Protein AF-A0A941IP83-F1 (afdb_monomer)

pLDDT: mean 78.19, std 18.17, range [41.53, 96.94]

Sequence (102 aa):
MTEEEFHPWLAELGAYVVGALEPDEAQALRRHLGTCPVCQAQYAELSSAAGLLATVPAEAFEAADGRSAAHLAGPDPAMWERLRARAGLADAAQPATRPAPT

Mean predicted aligned error: 12.23 Å

Radius of gyration: 18.72 Å; Cα contacts (8 Å, |Δi|>4): 33; chains: 1; bounding box: 38×48×42 Å

InterPro domains:
  IPR027383 Putative zinc-finger [PF13490] (10-40)
  IPR041916 Anti-sigma factor, zinc-finger domain superfamily [G3DSA:1.10.10.1320] (4-69)

Secondary structure (DSSP, 8-state):
--GGG--THHHHHHHHHTT-S-HHHHHHHHHHHTT-HHHHHHHHHHHHHHHHHTTS-THHHHGGGS--HHHHS-S-HHHHHHHHHHHT---------PPPP-

Nearest PDB structures (foldseek):
  3hug-assembly6_P  TM=8.741E-01  e=9.023E-03  Mycobacterium tuberculosis H37Rv
  3hug-assembly6_J  TM=8.483E-01  e=7.982E-03  Mycobacterium tuberculosis H37Rv
  3hug-assembly3_L  TM=8.619E-01  e=5.674E-02  Mycobacterium tuberculosis H37Rv
  3hug-assembly6_F  TM=7.751E-01  e=4.176E-02  Mycobacterium tuberculosis H37Rv

Foldseek 3Di:
DDPPPCPVLLVCLLCLLLVNDDPVVNVVSVVVCVPDPVSVVSNVVNNVVSVVVVPDDPVVVVVPVDDDVVVVPPDDVVVVVVVCVVVVPPDPDDDDPDDDDD

Structure (mmCIF, N/CA/C/O backbone):
data_AF-A0A941IP83-F1
#
_entry.id   AF-A0A941IP83-F1
#
loop_
_atom_site.group_PDB
_atom_site.id
_atom_site.type_symbol
_atom_site.label_atom_id
_atom_site.label_alt_id
_atom_site.label_comp_id
_atom_site.label_asym_id
_atom_site.label_entity_id
_atom_site.label_seq_id
_atom_site.pdbx_PDB_ins_code
_atom_site.Cartn_x
_atom_site.Cartn_y
_atom_site.Cartn_z
_atom_site.occupancy
_atom_site.B_iso_or_equiv
_atom_site.auth_seq_id
_atom_site.auth_comp_id
_atom_site.auth_asym_id
_atom_site.auth_atom_id
_atom_site.pdbx_PDB_model_num
ATOM 1 N N . MET A 1 1 ? -8.579 25.008 9.776 1.00 41.75 1 MET A N 1
ATOM 2 C CA . MET A 1 1 ? -7.382 24.160 9.617 1.00 41.75 1 MET A CA 1
ATOM 3 C C . MET A 1 1 ? -7.157 23.475 10.949 1.00 41.75 1 MET A C 1
ATOM 5 O O . MET A 1 1 ? -6.328 23.923 11.726 1.00 41.75 1 MET A O 1
ATOM 9 N N . THR A 1 2 ? -8.001 22.504 11.278 1.00 41.53 2 THR A N 1
ATOM 10 C CA . THR A 1 2 ? -7.834 21.691 12.482 1.00 41.53 2 THR A CA 1
ATOM 11 C C . THR A 1 2 ? -7.022 20.463 12.100 1.00 41.53 2 THR A C 1
ATOM 13 O O . THR A 1 2 ? -7.095 19.994 10.967 1.00 41.53 2 THR A O 1
ATOM 16 N N . GLU A 1 3 ? -6.231 19.951 13.031 1.00 42.59 3 GLU A N 1
ATOM 17 C CA . GLU A 1 3 ? -5.452 18.709 12.937 1.00 42.59 3 GLU A CA 1
ATOM 18 C C . GLU A 1 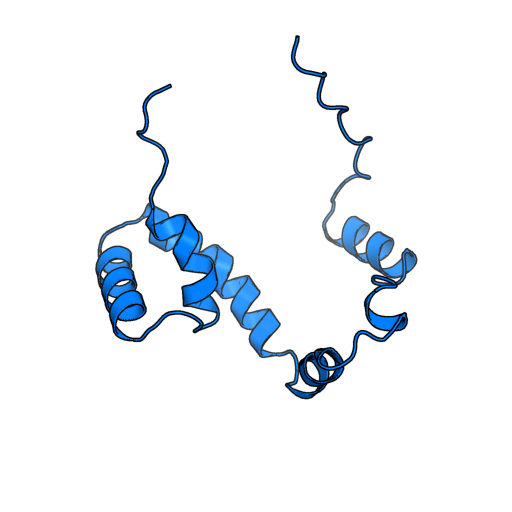3 ? -6.327 17.436 12.741 1.00 42.59 3 GLU A C 1
ATOM 20 O O . GLU A 1 3 ? -5.893 16.327 13.035 1.00 42.59 3 GLU A O 1
ATOM 25 N N . GLU A 1 4 ? -7.562 17.575 12.239 1.00 47.91 4 GLU A N 1
ATOM 26 C CA . GLU A 1 4 ? -8.637 16.570 12.202 1.00 47.91 4 GLU A CA 1
ATOM 27 C C . GLU A 1 4 ? -8.675 15.689 10.934 1.00 47.91 4 GLU A C 1
ATOM 29 O O . GLU A 1 4 ? -9.511 14.796 10.854 1.00 47.91 4 GLU A O 1
ATOM 34 N N . GLU A 1 5 ? -7.766 15.850 9.966 1.00 56.22 5 GLU A N 1
ATOM 35 C CA . GLU A 1 5 ? -7.747 15.035 8.727 1.00 56.22 5 GLU A CA 1
ATOM 36 C C . GLU A 1 5 ? -6.443 14.243 8.509 1.00 56.22 5 GLU A C 1
ATOM 38 O O . GLU A 1 5 ? -6.095 13.892 7.384 1.00 56.22 5 GLU A O 1
ATOM 43 N N . PHE A 1 6 ? -5.701 13.919 9.572 1.00 56.06 6 PHE A N 1
ATOM 44 C CA . PHE A 1 6 ? -4.565 12.994 9.479 1.00 56.06 6 PHE A CA 1
ATOM 45 C C . PHE A 1 6 ? -4.881 11.704 10.236 1.00 56.06 6 PHE A C 1
ATOM 47 O O . PHE A 1 6 ? -4.636 11.598 11.433 1.00 56.06 6 PHE A O 1
ATOM 54 N N . HIS A 1 7 ? -5.447 10.711 9.545 1.00 69.19 7 HIS A N 1
ATOM 55 C CA . HIS A 1 7 ? -5.559 9.354 10.083 1.00 69.19 7 HIS A CA 1
ATOM 56 C C . HIS A 1 7 ? -4.160 8.711 10.063 1.00 69.19 7 HIS A C 1
ATOM 58 O O . HIS A 1 7 ? -3.703 8.351 8.977 1.00 69.19 7 HIS A O 1
ATOM 64 N N . PRO A 1 8 ? -3.468 8.526 11.209 1.00 73.94 8 PRO A N 1
ATOM 65 C CA . PRO A 1 8 ? -2.057 8.106 11.228 1.00 73.94 8 PRO A CA 1
ATOM 66 C C . PRO A 1 8 ? -1.825 6.764 10.517 1.00 73.94 8 PRO A C 1
ATOM 68 O O . PRO A 1 8 ? -0.831 6.572 9.825 1.00 73.94 8 PRO A O 1
ATOM 71 N N . TRP A 1 9 ? -2.825 5.884 10.592 1.00 82.69 9 TRP A N 1
ATOM 72 C CA . TRP A 1 9 ? -2.875 4.576 9.939 1.00 82.69 9 TRP A CA 1
ATOM 73 C C . TRP A 1 9 ? -2.830 4.624 8.403 1.00 82.69 9 TRP A C 1
ATOM 75 O O . TRP A 1 9 ? -2.465 3.633 7.773 1.00 82.69 9 TRP A O 1
ATOM 85 N N . LE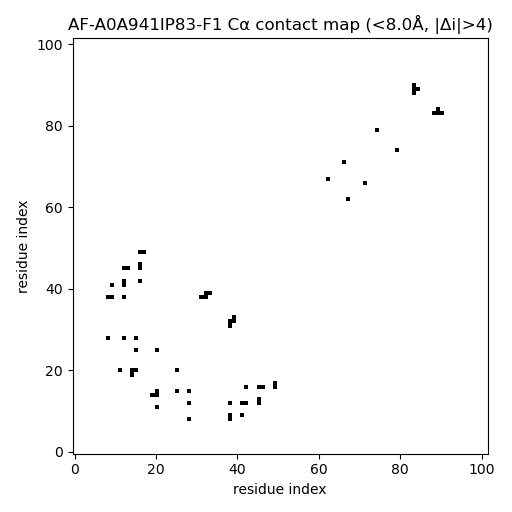U A 1 10 ? -3.175 5.757 7.776 1.00 83.25 10 LEU A N 1
ATOM 86 C CA . LEU A 1 10 ? -3.093 5.912 6.319 1.00 83.25 10 LEU A CA 1
ATOM 87 C C . LEU A 1 10 ? -1.652 5.842 5.814 1.00 83.25 10 LEU A C 1
ATOM 89 O O . LEU A 1 10 ? -1.415 5.301 4.736 1.00 83.25 10 LEU A O 1
ATOM 93 N N . ALA A 1 11 ? -0.697 6.350 6.595 1.00 83.75 11 ALA A N 1
ATOM 94 C CA . ALA A 1 11 ? 0.715 6.299 6.237 1.00 83.75 11 ALA A CA 1
ATOM 95 C C . ALA A 1 11 ? 1.257 4.856 6.255 1.00 83.75 11 ALA A C 1
ATOM 97 O O . ALA A 1 11 ? 2.072 4.488 5.411 1.00 83.75 11 ALA A O 1
ATOM 98 N N . GLU A 1 12 ? 0.765 4.023 7.174 1.00 91.75 12 GLU A N 1
ATOM 99 C CA . GLU A 1 12 ? 1.218 2.638 7.373 1.00 91.75 12 GLU A CA 1
ATOM 100 C C . GLU A 1 12 ? 0.540 1.634 6.427 1.00 91.75 12 GLU A C 1
ATOM 102 O O . GLU A 1 12 ? 1.072 0.551 6.175 1.00 91.75 12 GLU A O 1
ATOM 107 N N . LEU A 1 13 ? -0.617 1.984 5.854 1.00 94.25 13 LEU A N 1
ATOM 108 C CA . LEU A 1 13 ? -1.390 1.094 4.983 1.00 94.25 13 LEU A CA 1
ATOM 109 C C . LEU A 1 13 ? -0.615 0.610 3.752 1.00 94.25 13 LEU A C 1
ATOM 111 O O . LEU A 1 13 ? -0.771 -0.543 3.352 1.00 94.25 13 LEU A O 1
ATOM 115 N N . GLY A 1 14 ? 0.236 1.462 3.175 1.00 93.19 14 GLY A N 1
ATOM 116 C CA . GLY A 1 14 ? 1.101 1.086 2.057 1.00 93.19 14 GLY A CA 1
ATOM 117 C C . GLY A 1 14 ? 2.090 -0.019 2.437 1.00 93.19 14 GLY A C 1
ATOM 118 O O . GLY A 1 14 ? 2.204 -1.014 1.726 1.00 93.19 14 GLY A O 1
ATOM 119 N N . ALA A 1 15 ? 2.751 0.118 3.589 1.00 94.38 15 ALA A N 1
ATOM 120 C CA . ALA A 1 15 ? 3.660 -0.899 4.116 1.00 94.38 15 ALA A CA 1
ATOM 121 C C . ALA A 1 15 ? 2.910 -2.190 4.478 1.00 94.38 15 ALA A C 1
ATOM 123 O O . ALA A 1 15 ? 3.392 -3.292 4.223 1.00 94.38 15 ALA A O 1
ATOM 124 N N . TYR A 1 16 ? 1.694 -2.066 5.007 1.00 96.00 16 TYR A N 1
ATOM 125 C CA . TYR A 1 16 ? 0.859 -3.206 5.360 1.00 96.00 16 TYR A CA 1
ATOM 126 C C . TYR A 1 16 ? 0.466 -4.067 4.156 1.00 96.00 16 TYR A C 1
ATOM 128 O O . TYR A 1 16 ? 0.596 -5.289 4.224 1.00 96.00 16 TYR 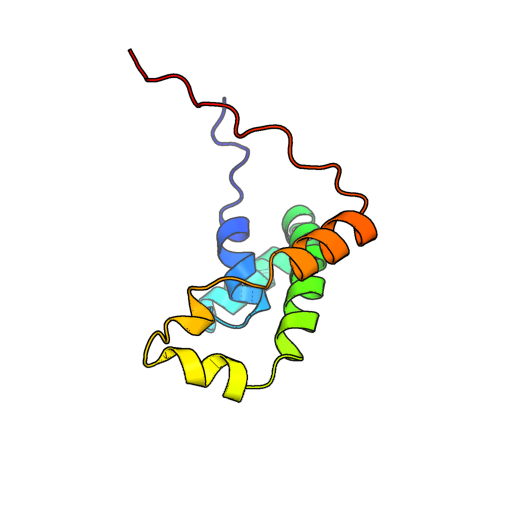A O 1
ATOM 136 N N . VAL A 1 17 ? 0.019 -3.463 3.044 1.00 96.12 17 VAL A N 1
ATOM 137 C CA . VAL A 1 17 ? -0.422 -4.232 1.861 1.00 96.12 17 VAL A CA 1
ATOM 138 C C . VAL A 1 17 ? 0.716 -4.979 1.165 1.00 96.12 17 VAL A C 1
ATOM 140 O O . VAL A 1 17 ? 0.457 -5.986 0.512 1.00 96.12 17 VAL A O 1
ATOM 143 N N . VAL A 1 18 ? 1.962 -4.523 1.321 1.00 93.44 18 VAL A N 1
ATOM 144 C CA . VAL A 1 18 ? 3.157 -5.206 0.793 1.00 93.44 18 VAL A CA 1
ATOM 145 C C . VAL A 1 18 ? 3.844 -6.107 1.827 1.00 93.44 18 VAL A C 1
ATOM 147 O O . VAL A 1 18 ? 4.861 -6.718 1.518 1.00 93.44 18 VAL A O 1
ATOM 150 N N . GLY A 1 19 ? 3.305 -6.206 3.048 1.00 94.00 19 GLY A N 1
ATOM 151 C CA . GLY A 1 19 ? 3.853 -7.060 4.106 1.00 94.00 19 GLY A CA 1
ATOM 152 C C . GLY A 1 19 ? 5.154 -6.551 4.738 1.00 94.00 19 GLY A C 1
ATOM 153 O O . GLY A 1 19 ? 5.932 -7.359 5.232 1.00 94.00 19 GLY A O 1
ATOM 154 N N . ALA A 1 20 ? 5.396 -5.238 4.721 1.00 94.56 20 ALA A N 1
ATOM 155 C CA . ALA A 1 20 ? 6.622 -4.613 5.226 1.00 94.56 20 ALA A CA 1
ATOM 156 C C . ALA A 1 20 ? 6.550 -4.137 6.692 1.00 94.56 20 ALA A C 1
ATOM 158 O O . ALA A 1 20 ? 7.534 -3.603 7.193 1.00 94.56 20 ALA A O 1
ATOM 159 N N . LEU A 1 21 ? 5.406 -4.296 7.366 1.00 96.06 21 LEU A N 1
ATOM 160 C CA . LEU A 1 21 ? 5.261 -3.961 8.789 1.00 96.06 21 LEU A CA 1
ATOM 161 C C . LEU A 1 21 ? 5.764 -5.083 9.697 1.00 96.06 21 LEU A C 1
ATOM 163 O O . LEU A 1 21 ? 5.660 -6.266 9.349 1.00 96.06 21 LEU A O 1
ATOM 167 N N . GLU A 1 22 ? 6.209 -4.720 10.900 1.00 96.56 22 GLU A N 1
ATOM 168 C CA . GLU A 1 22 ? 6.485 -5.705 11.942 1.00 96.56 22 GLU A CA 1
ATOM 169 C C . GLU A 1 22 ? 5.192 -6.442 12.366 1.00 96.56 22 GLU A C 1
ATOM 171 O O . GLU A 1 22 ? 4.071 -5.948 12.170 1.00 96.56 22 GLU A O 1
ATOM 176 N N . PRO A 1 23 ? 5.281 -7.673 12.912 1.00 96.94 23 PRO A N 1
ATOM 177 C CA . PRO A 1 23 ? 4.097 -8.490 13.193 1.00 96.94 23 PRO A CA 1
ATOM 178 C C . PRO A 1 23 ? 3.076 -7.846 14.144 1.00 96.94 23 PRO A C 1
ATOM 180 O O . PRO A 1 23 ? 1.864 -8.058 13.992 1.00 96.94 23 PRO A O 1
ATOM 183 N N . ASP A 1 24 ? 3.553 -7.093 15.131 1.00 96.88 24 ASP A N 1
ATOM 184 C CA . ASP A 1 24 ? 2.766 -6.370 16.126 1.00 96.88 24 ASP A CA 1
ATOM 185 C C . ASP A 1 24 ? 2.119 -5.107 15.542 1.00 96.88 24 ASP A C 1
ATOM 187 O O . ASP A 1 24 ? 0.914 -4.911 15.738 1.00 96.88 24 ASP A O 1
ATOM 191 N N . GLU A 1 25 ? 2.853 -4.332 14.740 1.00 94.81 25 GLU A N 1
ATOM 192 C CA . GLU A 1 25 ? 2.324 -3.203 13.958 1.00 94.81 25 GLU A CA 1
ATOM 193 C C . GLU A 1 25 ? 1.210 -3.669 13.012 1.00 94.81 25 GLU A C 1
ATOM 195 O O . GLU A 1 25 ? 0.085 -3.159 13.031 1.00 94.81 25 GLU A O 1
ATOM 200 N N . ALA A 1 26 ? 1.466 -4.741 12.256 1.00 96.06 26 ALA A N 1
AT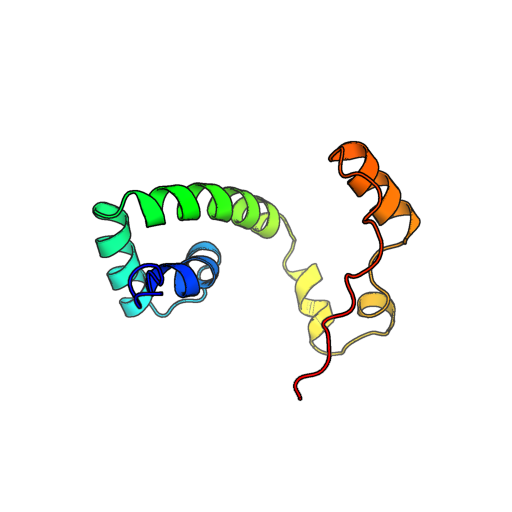OM 201 C CA . ALA A 1 26 ? 0.487 -5.337 11.358 1.00 96.06 26 ALA A CA 1
ATOM 202 C C . ALA A 1 26 ? -0.760 -5.823 12.116 1.00 96.06 26 ALA A C 1
ATOM 204 O O . ALA A 1 26 ? -1.879 -5.742 11.605 1.00 96.06 26 ALA A O 1
ATOM 205 N N . GLN A 1 27 ? -0.606 -6.335 13.342 1.00 96.94 27 GLN A N 1
ATOM 206 C CA . GLN A 1 27 ? -1.748 -6.727 14.168 1.00 96.94 27 GLN A CA 1
ATOM 207 C C . GLN A 1 27 ? -2.543 -5.515 14.661 1.00 96.94 27 GLN A C 1
ATOM 209 O O . GLN A 1 27 ? -3.777 -5.566 14.677 1.00 96.94 27 GLN A O 1
ATOM 214 N N . ALA A 1 28 ? -1.865 -4.439 15.056 1.00 94.75 28 ALA A N 1
ATOM 215 C CA . ALA A 1 28 ? -2.508 -3.206 15.484 1.00 94.75 28 ALA A CA 1
ATOM 216 C C . ALA A 1 28 ? -3.332 -2.586 14.347 1.00 94.75 28 ALA A C 1
ATOM 218 O O . ALA A 1 28 ? -4.523 -2.317 14.536 1.00 94.75 28 ALA A O 1
ATOM 219 N N . LEU A 1 29 ? -2.754 -2.500 13.149 1.00 95.31 29 LEU A N 1
ATOM 220 C CA . LEU A 1 29 ? -3.447 -1.994 11.970 1.00 95.31 29 LEU A CA 1
ATOM 221 C C . LEU A 1 29 ? -4.598 -2.915 11.531 1.00 95.31 29 LEU A C 1
ATOM 223 O O . LEU A 1 29 ? -5.676 -2.421 11.208 1.00 95.31 29 LEU A O 1
ATOM 227 N N . ARG A 1 30 ? -4.452 -4.249 11.613 1.00 96.06 30 ARG A N 1
ATOM 228 C CA . ARG A 1 30 ? -5.570 -5.192 11.382 1.00 96.06 30 ARG A CA 1
ATOM 229 C C . ARG A 1 30 ? -6.762 -4.936 12.297 1.00 96.06 30 ARG A C 1
ATOM 231 O O . ARG A 1 30 ? -7.902 -4.969 11.836 1.00 96.06 30 ARG A O 1
ATOM 238 N N . ARG A 1 31 ? -6.520 -4.687 13.589 1.00 96.19 31 ARG A N 1
ATOM 239 C CA . ARG A 1 31 ? -7.596 -4.357 14.539 1.00 96.19 31 ARG A CA 1
ATOM 240 C C . ARG A 1 31 ? -8.297 -3.058 14.149 1.00 96.19 31 ARG A C 1
ATOM 242 O O . ARG A 1 31 ? -9.522 -3.011 14.186 1.00 96.19 31 ARG A O 1
ATOM 249 N N . HIS A 1 32 ? -7.539 -2.039 13.744 1.00 94.62 32 HIS A N 1
ATOM 250 C CA . HIS A 1 32 ? -8.098 -0.766 13.287 1.00 94.62 32 HIS A CA 1
ATOM 251 C C . HIS A 1 32 ? -8.913 -0.914 11.992 1.00 94.62 32 HIS A C 1
ATOM 253 O O . HIS A 1 32 ? -10.028 -0.401 11.893 1.00 94.62 32 HIS A O 1
ATOM 259 N N . LEU A 1 33 ? -8.407 -1.680 11.022 1.00 95.50 33 LEU A N 1
ATOM 260 C CA . LEU A 1 33 ? -9.120 -1.999 9.784 1.00 95.50 33 LEU A CA 1
ATOM 261 C C . LEU A 1 33 ? -10.462 -2.689 10.039 1.00 95.50 33 LEU A C 1
ATOM 263 O O . LEU A 1 33 ? -11.400 -2.489 9.275 1.00 95.50 33 LEU A O 1
ATOM 267 N N . GLY 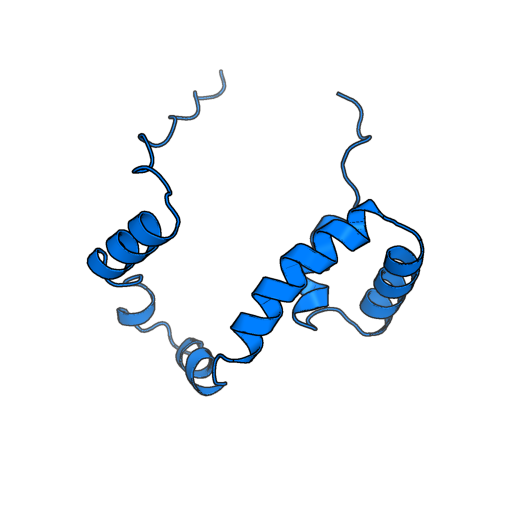A 1 34 ? -10.592 -3.445 11.131 1.00 96.12 34 GLY A N 1
ATOM 268 C CA . GLY A 1 34 ? -11.859 -4.056 11.530 1.00 96.12 34 GLY A CA 1
ATOM 269 C C . GLY A 1 34 ? -12.962 -3.057 11.903 1.00 96.12 34 GLY A C 1
ATOM 270 O O . GLY A 1 34 ? -14.128 -3.442 11.929 1.00 96.12 34 GLY A O 1
ATOM 271 N N . THR A 1 35 ? -12.632 -1.791 12.183 1.00 94.81 35 THR A N 1
ATOM 272 C CA . THR A 1 35 ? -13.590 -0.802 12.711 1.00 94.81 35 THR A CA 1
ATOM 273 C C . THR A 1 35 ? -13.619 0.527 11.955 1.00 94.81 35 THR A C 1
ATOM 275 O O . THR A 1 35 ? -14.568 1.290 12.129 1.00 94.81 35 THR A O 1
ATOM 278 N N . CYS A 1 36 ? -12.624 0.821 11.111 1.00 94.25 36 CYS A N 1
ATOM 279 C CA . CYS A 1 36 ? -12.513 2.104 10.418 1.00 94.25 36 CYS A CA 1
ATOM 280 C C . CYS A 1 36 ? -12.891 2.009 8.925 1.00 94.25 36 CYS A C 1
ATOM 282 O O . CYS A 1 36 ? -12.092 1.500 8.133 1.00 94.25 36 CYS A O 1
ATOM 284 N N . PRO A 1 37 ? -14.045 2.557 8.493 1.00 92.31 37 PRO A N 1
ATOM 285 C CA . PRO A 1 37 ? -14.462 2.509 7.088 1.00 92.31 37 PRO A CA 1
ATOM 286 C C . PRO A 1 37 ? -13.537 3.303 6.148 1.00 92.31 37 PRO A C 1
ATOM 288 O O . PRO A 1 37 ? -13.368 2.918 4.995 1.00 92.31 37 PRO A O 1
ATOM 291 N N . VAL A 1 38 ? -12.888 4.368 6.636 1.00 91.38 38 VAL A N 1
ATOM 292 C CA . VAL A 1 38 ? -11.919 5.158 5.851 1.00 91.38 38 VAL A CA 1
ATOM 293 C C . VAL A 1 38 ? -10.704 4.305 5.484 1.00 91.38 38 VAL A C 1
ATOM 295 O O . VAL A 1 38 ? -10.344 4.197 4.314 1.00 91.38 38 VAL A O 1
ATOM 298 N N . CYS A 1 39 ? -10.104 3.629 6.467 1.00 93.75 39 CYS A N 1
ATOM 299 C CA . CYS A 1 39 ? -8.964 2.750 6.215 1.00 93.75 39 CYS A CA 1
ATOM 300 C C . CYS A 1 39 ? -9.354 1.510 5.396 1.00 93.75 39 CYS A C 1
ATOM 302 O O . CYS A 1 39 ? -8.538 1.034 4.614 1.00 93.75 39 CYS A O 1
ATOM 304 N N . GLN A 1 40 ? -10.587 1.001 5.523 1.00 94.69 40 GLN A N 1
ATOM 305 C CA . GLN A 1 40 ? -11.090 -0.093 4.679 1.00 94.69 40 GLN A CA 1
ATOM 306 C C . GLN A 1 40 ? -11.173 0.309 3.202 1.00 94.69 40 GLN A C 1
ATOM 308 O O . GLN A 1 40 ? -10.744 -0.460 2.342 1.00 94.69 40 GLN A O 1
ATOM 313 N N . ALA A 1 41 ? -11.688 1.508 2.909 1.00 93.75 41 ALA A N 1
ATOM 314 C CA . ALA A 1 41 ? -11.750 2.028 1.545 1.00 93.75 41 ALA A CA 1
ATOM 315 C C . ALA A 1 41 ? -10.342 2.162 0.943 1.00 93.75 41 ALA A C 1
ATOM 317 O O . ALA A 1 41 ? -10.066 1.599 -0.116 1.00 93.75 41 ALA A O 1
ATOM 318 N N . GLN A 1 42 ? -9.415 2.788 1.675 1.00 93.44 42 GLN A N 1
ATOM 319 C CA . GLN A 1 42 ? -8.027 2.928 1.225 1.00 93.44 42 GLN A CA 1
ATOM 320 C C . GLN A 1 42 ? -7.309 1.579 1.078 1.00 93.44 42 GLN A C 1
ATOM 322 O O . GLN A 1 42 ? -6.551 1.377 0.130 1.00 93.44 42 GLN A O 1
ATOM 327 N N . TYR A 1 43 ? -7.561 0.625 1.979 1.00 95.81 43 TYR A N 1
ATOM 328 C CA . TYR A 1 43 ? -7.020 -0.729 1.871 1.00 95.81 43 TYR A CA 1
ATOM 329 C C . TYR A 1 43 ? -7.485 -1.428 0.588 1.00 95.81 43 TYR A C 1
ATOM 331 O O . TYR A 1 43 ? -6.676 -2.094 -0.056 1.00 95.81 43 TYR A O 1
ATOM 339 N N . ALA A 1 44 ? -8.751 -1.272 0.191 1.00 95.25 44 ALA A N 1
ATOM 340 C CA . ALA A 1 44 ? -9.278 -1.871 -1.035 1.00 95.25 44 ALA A CA 1
ATOM 341 C C . ALA A 1 44 ? -8.601 -1.305 -2.298 1.00 95.25 44 ALA A C 1
ATOM 343 O O . ALA A 1 44 ? -8.236 -2.065 -3.202 1.00 95.25 44 ALA A O 1
ATOM 344 N N . GLU A 1 45 ? -8.370 0.011 -2.338 1.00 93.00 45 GLU A N 1
ATOM 345 C CA . GLU A 1 45 ? -7.631 0.662 -3.427 1.00 93.00 45 GLU A CA 1
ATOM 346 C C . GLU A 1 45 ? -6.189 0.145 -3.515 1.00 93.00 45 GLU A C 1
ATOM 348 O O . GLU A 1 45 ? -5.745 -0.328 -4.566 1.00 93.00 45 GLU A O 1
ATOM 353 N N . LEU A 1 46 ? -5.469 0.161 -2.390 1.00 94.81 46 LEU A N 1
ATOM 354 C CA . LEU A 1 46 ? -4.063 -0.242 -2.329 1.00 94.81 46 LEU A CA 1
ATOM 355 C C . LEU A 1 46 ? -3.862 -1.741 -2.579 1.00 94.81 46 LEU A C 1
ATOM 357 O O . LEU A 1 46 ? -2.896 -2.130 -3.235 1.00 94.81 46 LEU A O 1
ATOM 361 N N . SER A 1 47 ? -4.782 -2.589 -2.113 1.00 94.31 47 SER A N 1
ATOM 362 C CA . SER A 1 47 ? -4.705 -4.046 -2.301 1.00 94.31 47 SER A CA 1
ATOM 363 C C . SER A 1 47 ? -4.750 -4.446 -3.774 1.00 94.31 47 SER A C 1
ATOM 365 O O . SER A 1 47 ? -4.105 -5.416 -4.169 1.00 94.31 47 SER A O 1
ATOM 367 N N . SER A 1 48 ? -5.454 -3.675 -4.606 1.00 91.88 48 SER A N 1
ATOM 368 C CA . SER A 1 48 ? -5.487 -3.902 -6.055 1.00 91.88 48 SER A CA 1
ATOM 369 C C . SER A 1 48 ? -4.110 -3.680 -6.690 1.00 91.88 48 SER A C 1
ATOM 371 O O . SER A 1 48 ? -3.650 -4.497 -7.488 1.00 91.88 48 SER A O 1
ATOM 373 N N . ALA A 1 49 ? -3.417 -2.606 -6.298 1.00 91.25 49 ALA A N 1
ATOM 374 C CA . ALA A 1 49 ? -2.056 -2.328 -6.752 1.00 91.25 49 ALA A CA 1
ATOM 375 C C . ALA A 1 49 ? -1.049 -3.354 -6.206 1.00 91.25 49 ALA A C 1
ATOM 377 O O . ALA A 1 49 ? -0.219 -3.862 -6.960 1.00 91.25 49 ALA A O 1
ATOM 378 N N . ALA A 1 50 ? -1.158 -3.715 -4.924 1.00 92.69 50 ALA A N 1
ATOM 379 C CA . ALA A 1 50 ? -0.316 -4.738 -4.307 1.00 92.69 50 ALA A CA 1
ATOM 380 C C . ALA A 1 50 ? -0.465 -6.105 -4.998 1.00 92.69 50 ALA A C 1
ATOM 382 O O . ALA A 1 50 ? 0.530 -6.788 -5.230 1.00 92.69 50 ALA A O 1
ATOM 383 N N . GLY A 1 51 ? -1.683 -6.473 -5.414 1.00 93.06 51 GLY A N 1
ATOM 384 C CA . GLY A 1 51 ? -1.932 -7.692 -6.186 1.00 93.06 51 GLY A CA 1
ATOM 385 C C . GLY A 1 51 ? -1.193 -7.724 -7.527 1.00 93.06 51 GLY A C 1
ATOM 386 O O . GLY A 1 51 ? -0.688 -8.773 -7.916 1.00 93.06 51 GLY A O 1
ATOM 387 N N . LEU A 1 52 ? -1.064 -6.583 -8.212 1.00 91.31 52 LEU A N 1
ATOM 388 C CA . LEU A 1 52 ? -0.257 -6.480 -9.433 1.00 91.31 52 LEU A CA 1
ATOM 389 C C . LEU A 1 52 ? 1.240 -6.601 -9.131 1.00 91.31 52 LEU A C 1
ATOM 391 O O . LEU A 1 52 ? 1.943 -7.322 -9.836 1.00 91.31 52 LEU A O 1
ATOM 395 N N . LEU A 1 53 ? 1.725 -5.944 -8.073 1.00 89.25 53 LEU A N 1
ATOM 396 C CA . LEU A 1 53 ? 3.126 -6.043 -7.648 1.00 89.25 53 LEU A CA 1
ATOM 397 C C . LEU A 1 53 ? 3.515 -7.482 -7.290 1.00 89.25 53 LEU A C 1
ATOM 399 O O . LEU A 1 53 ? 4.609 -7.912 -7.636 1.00 89.25 53 LEU A O 1
ATOM 403 N N . ALA A 1 54 ? 2.603 -8.256 -6.697 1.00 89.62 54 ALA A N 1
ATOM 404 C CA . ALA A 1 54 ? 2.822 -9.668 -6.382 1.00 89.62 54 ALA A CA 1
ATOM 405 C C . ALA A 1 54 ? 3.018 -10.567 -7.622 1.00 89.62 54 ALA A C 1
ATOM 407 O O . ALA A 1 54 ? 3.471 -11.701 -7.487 1.00 89.62 54 ALA A O 1
ATOM 408 N N . THR A 1 55 ? 2.688 -10.085 -8.828 1.00 91.62 55 THR A N 1
ATOM 409 C CA . THR A 1 55 ? 2.956 -10.806 -10.088 1.00 91.62 55 THR A CA 1
ATOM 410 C C . THR A 1 55 ? 4.355 -10.553 -10.643 1.00 91.62 55 THR A C 1
ATOM 412 O O . THR A 1 55 ? 4.785 -11.249 -11.564 1.00 91.62 55 THR A O 1
ATOM 415 N N . VAL A 1 56 ? 5.062 -9.555 -10.108 1.00 88.25 56 VAL A N 1
ATOM 416 C CA . VAL A 1 56 ? 6.418 -9.222 -10.532 1.00 88.25 56 VAL A CA 1
ATOM 417 C C . VAL A 1 56 ? 7.365 -10.281 -9.966 1.00 88.25 56 VAL A C 1
ATOM 419 O O . VAL A 1 56 ? 7.364 -10.514 -8.756 1.00 88.25 56 VAL A O 1
ATOM 422 N N . PRO A 1 57 ? 8.166 -10.945 -10.811 1.00 85.38 57 PRO A N 1
ATOM 423 C CA . PRO A 1 57 ? 9.027 -12.017 -10.348 1.00 85.38 57 PRO A CA 1
ATOM 424 C C . PRO A 1 57 ? 10.216 -11.457 -9.550 1.00 85.38 57 PRO A C 1
ATOM 426 O O . PRO A 1 57 ? 10.662 -10.332 -9.787 1.00 85.38 57 PRO A O 1
ATOM 429 N N . ALA A 1 58 ? 10.726 -12.234 -8.590 1.00 82.50 58 ALA A N 1
ATOM 430 C CA . ALA A 1 58 ? 11.728 -11.777 -7.622 1.00 82.50 58 ALA A CA 1
ATOM 431 C C . ALA A 1 58 ? 13.012 -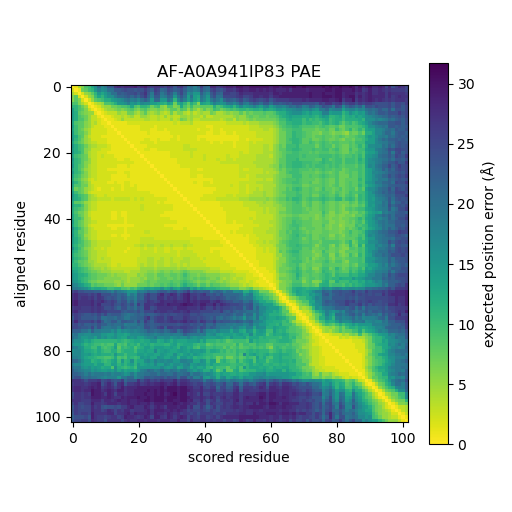11.256 -8.293 1.00 82.50 58 ALA A C 1
ATOM 433 O O . ALA A 1 58 ? 13.557 -10.234 -7.884 1.00 82.50 58 ALA A O 1
ATOM 434 N N . GLU A 1 59 ? 13.444 -11.887 -9.386 1.00 80.00 59 GLU A N 1
ATOM 435 C CA . GLU A 1 59 ? 14.612 -11.484 -10.173 1.00 80.00 59 GLU A CA 1
ATOM 436 C C . GLU A 1 59 ? 14.528 -10.055 -10.736 1.00 80.00 59 GLU A C 1
ATOM 438 O O . GLU A 1 59 ? 15.561 -9.439 -11.002 1.00 80.00 59 GLU A O 1
ATOM 443 N N . ALA A 1 60 ? 13.322 -9.494 -10.888 1.00 77.75 60 ALA A N 1
ATOM 444 C CA . ALA A 1 60 ? 13.149 -8.100 -11.288 1.00 77.75 60 ALA A CA 1
ATOM 445 C C . ALA A 1 60 ? 13.580 -7.115 -10.184 1.00 77.75 60 ALA A C 1
ATOM 447 O O . ALA A 1 60 ? 13.910 -5.969 -10.491 1.00 77.75 60 ALA A O 1
ATOM 448 N N . PHE A 1 61 ? 13.603 -7.560 -8.922 1.00 73.06 61 PHE A N 1
ATOM 449 C CA . PHE A 1 61 ? 14.043 -6.785 -7.759 1.00 73.06 61 PHE A CA 1
ATOM 450 C C . PHE A 1 61 ? 15.530 -7.005 -7.428 1.00 73.06 61 PHE A C 1
ATOM 452 O O . PHE A 1 61 ? 16.185 -6.087 -6.943 1.00 73.06 61 PHE A O 1
ATOM 459 N N . GLU A 1 62 ? 16.098 -8.165 -7.771 1.00 67.19 62 GLU A N 1
ATOM 460 C CA . GLU A 1 62 ? 17.524 -8.496 -7.567 1.00 67.19 62 GLU A CA 1
ATOM 461 C C . GLU A 1 62 ? 18.481 -7.603 -8.385 1.00 67.19 62 GLU A C 1
ATOM 463 O O . GLU A 1 62 ? 19.639 -7.401 -8.023 1.00 67.19 62 GLU A O 1
ATOM 468 N N . ALA A 1 63 ? 18.001 -6.986 -9.471 1.00 57.00 63 ALA A N 1
ATOM 469 C CA . ALA A 1 63 ? 18.780 -6.024 -10.257 1.00 57.00 63 ALA A CA 1
ATOM 470 C C . ALA A 1 63 ? 19.099 -4.710 -9.502 1.00 57.00 63 ALA A C 1
ATOM 472 O O . ALA A 1 63 ? 19.826 -3.859 -10.027 1.00 57.00 63 ALA A O 1
ATOM 473 N N . ALA A 1 64 ? 18.557 -4.517 -8.294 1.00 56.50 64 ALA A N 1
ATOM 474 C CA . ALA A 1 64 ? 18.663 -3.278 -7.530 1.00 56.50 64 ALA A CA 1
ATOM 475 C C . ALA A 1 64 ? 19.872 -3.197 -6.578 1.00 56.50 64 ALA A C 1
ATOM 477 O O . ALA A 1 64 ? 20.129 -2.114 -6.051 1.00 56.50 64 ALA A O 1
ATOM 478 N N . ASP A 1 65 ? 20.663 -4.265 -6.414 1.00 54.12 65 ASP A N 1
ATOM 479 C CA . ASP A 1 65 ? 21.866 -4.242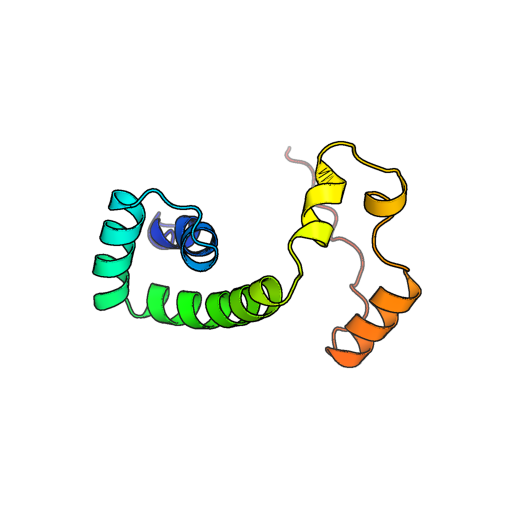 -5.555 1.00 54.12 65 ASP A CA 1
ATOM 480 C C . ASP A 1 65 ? 23.077 -3.539 -6.213 1.00 54.12 65 ASP A C 1
ATOM 482 O O . ASP A 1 65 ? 24.125 -3.312 -5.610 1.00 54.12 65 ASP A O 1
ATOM 486 N N . GLY A 1 66 ? 22.912 -3.095 -7.461 1.00 54.22 66 GLY A N 1
ATOM 487 C CA . GLY A 1 66 ? 23.858 -2.245 -8.170 1.00 54.22 66 GLY A CA 1
ATOM 488 C C . GLY A 1 66 ? 23.140 -1.470 -9.261 1.00 54.22 66 GLY A C 1
ATOM 489 O O . GLY A 1 66 ? 22.985 -1.978 -10.366 1.00 54.22 66 GLY A O 1
ATOM 490 N N . ARG A 1 67 ? 22.694 -0.243 -8.949 1.00 54.50 67 ARG A N 1
ATOM 491 C CA . ARG A 1 67 ? 21.994 0.673 -9.872 1.00 54.50 67 ARG A CA 1
ATOM 492 C C . ARG A 1 67 ? 22.641 0.682 -11.261 1.00 54.50 67 ARG A C 1
ATOM 494 O O . ARG A 1 67 ? 23.595 1.419 -11.507 1.00 54.50 67 ARG A O 1
ATOM 501 N N . SER A 1 68 ? 22.090 -0.100 -12.184 1.00 52.66 68 SER A N 1
ATOM 502 C CA . SER A 1 68 ? 22.451 -0.006 -13.590 1.00 52.66 68 SER A CA 1
ATOM 503 C C . SER A 1 68 ? 21.787 1.237 -14.185 1.00 52.66 68 SER A C 1
ATOM 505 O O . SER A 1 68 ? 20.642 1.570 -13.867 1.00 52.66 68 SER A O 1
ATOM 507 N N . ALA A 1 69 ? 22.500 1.938 -15.068 1.00 52.97 69 ALA A N 1
ATOM 508 C CA . ALA A 1 69 ? 21.985 3.127 -15.751 1.00 52.97 69 ALA A CA 1
ATOM 509 C C . ALA A 1 69 ? 20.674 2.853 -16.515 1.00 52.97 69 ALA A C 1
ATOM 511 O O . ALA A 1 69 ? 19.866 3.759 -16.680 1.00 52.97 69 ALA A O 1
ATOM 512 N N . ALA A 1 70 ? 20.438 1.601 -16.919 1.00 54.25 70 ALA A N 1
ATOM 513 C CA . ALA A 1 70 ? 19.216 1.160 -17.584 1.00 54.25 70 ALA A CA 1
ATOM 514 C C . ALA A 1 70 ? 17.977 1.139 -16.668 1.00 54.25 70 ALA A C 1
ATOM 516 O O . ALA A 1 70 ? 16.872 1.257 -17.175 1.00 54.25 70 ALA A O 1
ATOM 517 N N . HIS A 1 71 ? 18.141 1.011 -15.346 1.00 5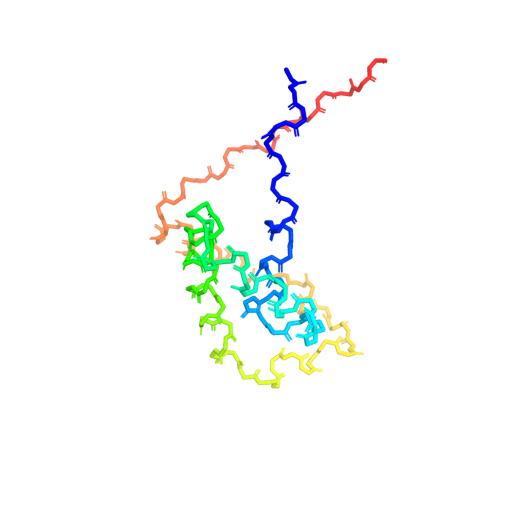7.16 71 HIS A N 1
ATOM 518 C CA . HIS A 1 71 ? 17.028 1.086 -14.389 1.00 57.16 71 HIS A CA 1
ATOM 519 C C . HIS A 1 71 ? 16.733 2.536 -13.953 1.00 57.16 71 HIS A C 1
ATOM 521 O O . HIS A 1 71 ? 15.616 2.859 -13.563 1.00 57.16 71 HIS A O 1
ATOM 527 N N . LEU A 1 72 ? 17.734 3.428 -14.039 1.00 56.16 72 LEU A N 1
ATOM 528 C CA . LEU A 1 72 ? 17.579 4.876 -13.817 1.00 56.16 72 LEU A CA 1
ATOM 529 C C . LEU A 1 72 ? 17.067 5.614 -15.057 1.00 56.16 72 LEU A C 1
ATOM 531 O O . LEU A 1 72 ? 16.385 6.632 -14.934 1.00 56.16 72 LEU A O 1
ATOM 535 N N . ALA A 1 73 ? 17.393 5.111 -16.250 1.00 62.72 73 ALA A N 1
ATOM 536 C CA . ALA A 1 73 ? 16.675 5.446 -17.462 1.00 62.72 73 ALA A CA 1
ATOM 537 C C . ALA A 1 73 ? 15.275 4.866 -17.284 1.00 62.72 73 ALA A C 1
ATOM 539 O O . ALA A 1 73 ? 15.051 3.682 -17.507 1.00 62.72 73 ALA A O 1
ATOM 540 N N . GLY A 1 74 ? 14.364 5.686 -16.763 1.00 60.16 74 GLY A N 1
ATOM 541 C CA . GLY A 1 74 ? 12.980 5.296 -16.566 1.00 60.16 74 GLY A CA 1
ATOM 542 C C . GLY A 1 74 ? 12.367 4.710 -17.843 1.00 60.16 74 GLY A C 1
ATOM 543 O O . GLY A 1 74 ? 12.976 4.703 -18.915 1.00 60.16 74 GLY A O 1
ATOM 544 N N . PRO A 1 75 ? 11.134 4.211 -17.750 1.00 70.25 75 PRO A N 1
ATOM 545 C CA . PRO A 1 75 ? 10.571 3.441 -18.841 1.00 70.25 75 PRO A CA 1
ATOM 546 C C . PRO A 1 75 ? 10.529 4.225 -20.160 1.00 70.25 75 PRO A C 1
ATOM 548 O O . PRO A 1 75 ? 10.393 5.449 -20.133 1.00 70.25 75 PRO A O 1
ATOM 551 N N . ASP A 1 76 ? 10.640 3.519 -21.295 1.00 78.12 76 ASP A N 1
ATOM 552 C CA . ASP A 1 76 ? 10.612 4.114 -22.642 1.00 78.12 76 ASP A CA 1
ATOM 553 C C . ASP A 1 76 ? 9.513 5.196 -22.732 1.00 78.12 76 ASP A C 1
ATOM 555 O O . ASP A 1 76 ? 8.346 4.894 -22.455 1.00 78.12 76 ASP A O 1
ATOM 559 N N . PRO A 1 77 ? 9.835 6.449 -23.107 1.00 82.44 77 PRO A N 1
ATOM 560 C CA . PRO A 1 77 ? 8.851 7.521 -23.237 1.00 82.44 77 PRO A CA 1
ATOM 561 C C . PRO A 1 77 ? 7.634 7.141 -24.089 1.00 82.44 77 PRO A C 1
ATOM 563 O O . PRO A 1 77 ? 6.509 7.531 -23.768 1.00 82.44 77 PRO A O 1
ATOM 566 N N . ALA A 1 78 ? 7.819 6.322 -25.131 1.00 85.62 78 ALA A N 1
ATOM 567 C CA . ALA A 1 78 ? 6.705 5.850 -25.947 1.00 85.62 78 ALA A CA 1
ATOM 568 C C . ALA A 1 78 ? 5.793 4.876 -25.179 1.00 85.62 78 ALA A C 1
ATOM 570 O O . ALA A 1 78 ? 4.590 4.819 -25.431 1.00 85.62 78 ALA A O 1
ATOM 571 N N . MET A 1 79 ? 6.329 4.114 -24.223 1.00 85.19 79 MET A N 1
ATOM 572 C CA . MET A 1 79 ? 5.514 3.309 -23.315 1.00 85.19 79 MET A CA 1
ATOM 573 C C . MET A 1 79 ? 4.667 4.183 -22.392 1.00 85.19 79 MET A C 1
ATOM 575 O O . MET A 1 79 ? 3.482 3.894 -22.218 1.00 85.19 79 MET A O 1
ATOM 579 N N . TRP A 1 80 ? 5.235 5.260 -21.844 1.00 81.50 80 TRP A N 1
ATOM 580 C CA . TRP A 1 80 ? 4.476 6.206 -21.023 1.00 81.50 80 TRP A CA 1
ATOM 581 C C . TRP A 1 80 ? 3.329 6.857 -21.788 1.00 81.50 80 TRP A C 1
ATOM 583 O O . TRP A 1 80 ? 2.236 6.994 -21.241 1.00 81.50 80 TRP A O 1
ATOM 593 N N . GLU A 1 81 ? 3.556 7.202 -23.054 1.00 88.38 81 GLU A N 1
ATOM 594 C CA . GLU A 1 81 ? 2.519 7.738 -23.937 1.00 88.38 81 GLU A CA 1
ATOM 595 C C . GLU A 1 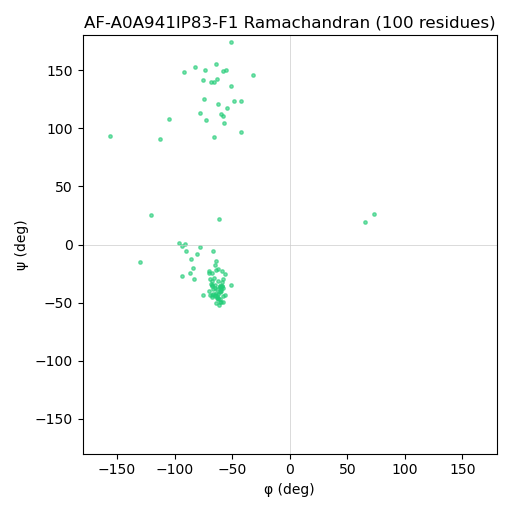81 ? 1.356 6.755 -24.104 1.00 88.38 81 GLU A C 1
ATOM 597 O O . GLU A 1 81 ? 0.193 7.089 -23.872 1.00 88.38 81 GLU A O 1
ATOM 602 N N . ARG A 1 82 ? 1.674 5.490 -24.407 1.00 89.56 82 ARG A N 1
ATOM 603 C CA . ARG A 1 82 ? 0.668 4.427 -24.539 1.00 89.56 82 ARG A CA 1
ATOM 604 C C . ARG A 1 82 ? -0.132 4.223 -23.249 1.00 89.56 82 ARG A C 1
ATOM 606 O O . ARG A 1 82 ? -1.340 3.997 -23.312 1.00 89.56 82 ARG A O 1
ATOM 613 N N . LEU A 1 83 ? 0.517 4.293 -22.084 1.00 86.88 83 LEU A N 1
ATOM 614 C CA . LEU A 1 83 ? -0.157 4.160 -20.790 1.00 86.88 83 LEU A CA 1
ATOM 615 C C . LEU A 1 83 ? -1.098 5.335 -20.502 1.00 86.88 83 LEU A C 1
ATOM 617 O O . LEU A 1 83 ? -2.236 5.089 -20.102 1.00 86.88 83 LEU A O 1
ATOM 621 N N . ARG A 1 84 ? -0.666 6.580 -20.747 1.00 83.94 84 ARG A N 1
ATOM 622 C CA . ARG A 1 84 ? -1.502 7.782 -20.572 1.00 83.94 84 ARG A CA 1
ATOM 623 C C . ARG A 1 84 ? -2.736 7.746 -21.470 1.00 83.94 84 ARG A C 1
ATOM 625 O O . ARG A 1 84 ? -3.850 7.892 -20.968 1.00 83.94 84 ARG A O 1
ATOM 632 N N . ALA A 1 85 ? -2.550 7.420 -22.751 1.00 86.88 85 ALA A N 1
ATOM 633 C CA . ALA A 1 85 ? -3.646 7.265 -23.705 1.00 86.88 85 ALA A CA 1
ATOM 634 C C . ALA A 1 85 ? -4.668 6.207 -23.252 1.00 86.88 85 ALA A C 1
ATOM 636 O O . ALA A 1 85 ? -5.873 6.447 -23.292 1.00 86.88 85 ALA A O 1
ATOM 637 N N . ARG A 1 86 ? -4.203 5.047 -22.762 1.00 85.12 86 ARG A N 1
ATOM 638 C CA . ARG A 1 86 ? -5.083 3.969 -22.278 1.00 85.12 86 ARG A CA 1
ATOM 639 C C . ARG A 1 86 ? -5.829 4.331 -20.992 1.00 85.12 86 ARG A C 1
ATOM 641 O O . ARG A 1 86 ? -6.951 3.876 -20.800 1.00 85.12 86 ARG A O 1
ATOM 648 N N . ALA A 1 87 ? -5.205 5.112 -20.116 1.00 82.69 87 ALA A N 1
ATOM 649 C CA . ALA A 1 87 ? -5.810 5.571 -18.870 1.00 82.69 87 ALA A CA 1
ATOM 650 C C . ALA A 1 87 ? -6.758 6.771 -19.061 1.00 82.69 87 ALA A C 1
ATOM 652 O O . ALA A 1 87 ? -7.426 7.166 -18.110 1.00 82.69 87 ALA A O 1
ATOM 653 N N . GLY A 1 88 ? -6.811 7.367 -20.260 1.00 86.62 88 GLY A N 1
ATOM 654 C CA . GLY A 1 88 ? -7.574 8.593 -20.506 1.00 86.62 88 GLY A CA 1
ATOM 655 C C . GLY A 1 88 ? -7.036 9.805 -19.738 1.00 86.62 88 GLY A C 1
ATOM 656 O O . GLY A 1 88 ? -7.761 10.777 -19.538 1.00 86.62 88 GLY A O 1
ATOM 657 N N . LEU A 1 89 ? -5.778 9.752 -19.286 1.00 72.81 89 LEU A N 1
ATOM 658 C CA . LEU A 1 89 ? -5.116 10.869 -18.622 1.00 72.81 89 LEU A CA 1
ATOM 659 C C . LEU A 1 89 ? -4.686 11.854 -19.710 1.00 72.81 89 LEU A C 1
ATOM 661 O O . LEU A 1 89 ? -3.836 11.521 -20.536 1.00 72.81 89 LEU A O 1
ATOM 665 N N . ALA A 1 90 ? -5.294 13.043 -19.738 1.00 62.59 90 ALA A N 1
ATOM 666 C CA . ALA A 1 90 ? -4.846 14.119 -20.617 1.00 62.59 90 ALA A CA 1
ATOM 667 C C . ALA A 1 90 ? -3.355 14.409 -20.374 1.00 62.59 90 ALA A C 1
ATOM 669 O O . ALA A 1 90 ? -2.867 14.221 -19.255 1.00 62.59 90 ALA A O 1
ATOM 670 N N . ASP A 1 91 ? -2.644 14.867 -21.410 1.00 59.53 91 ASP A N 1
ATOM 671 C CA . ASP A 1 91 ? -1.256 15.309 -21.271 1.00 59.53 91 ASP A CA 1
ATOM 672 C C . ASP A 1 91 ? -1.149 16.251 -20.074 1.00 59.53 91 ASP A C 1
ATOM 674 O O . ASP A 1 91 ? -1.901 17.225 -19.977 1.00 59.53 91 ASP A O 1
ATOM 678 N N . ALA A 1 92 ? -0.268 15.914 -19.130 1.00 53.00 92 ALA A N 1
ATOM 679 C CA . ALA A 1 92 ? -0.089 16.693 -17.921 1.00 53.00 92 ALA A CA 1
ATOM 680 C C . ALA A 1 92 ? 0.279 18.123 -18.329 1.00 53.00 92 ALA A C 1
ATOM 682 O O . ALA A 1 92 ? 1.400 18.398 -18.764 1.00 53.00 92 ALA A O 1
ATOM 683 N N . ALA A 1 93 ? -0.687 19.034 -18.211 1.00 50.47 93 ALA A N 1
ATOM 684 C CA . ALA A 1 93 ? -0.427 20.455 -18.271 1.00 50.47 93 ALA A CA 1
ATOM 685 C C . ALA A 1 93 ? 0.705 20.771 -17.279 1.00 50.47 93 ALA A C 1
ATOM 687 O O . ALA A 1 93 ? 0.753 20.213 -16.183 1.00 50.47 93 ALA A O 1
ATOM 688 N N . GLN A 1 94 ? 1.631 21.612 -17.744 1.00 50.19 94 GLN A N 1
ATOM 689 C CA . GLN A 1 94 ? 2.925 21.980 -17.159 1.00 50.19 94 GLN A CA 1
ATOM 690 C C . GLN A 1 94 ? 2.967 21.984 -15.619 1.00 50.19 94 GLN A C 1
ATOM 692 O O . GLN A 1 94 ? 1.996 22.404 -14.987 1.00 50.19 94 GLN A O 1
ATOM 697 N N . PRO A 1 95 ? 4.105 21.610 -14.997 1.00 43.75 95 PRO A N 1
ATOM 698 C CA . PRO A 1 95 ? 4.247 21.668 -13.547 1.00 43.75 95 PRO A CA 1
ATOM 699 C C . PRO A 1 95 ? 3.925 23.083 -13.061 1.00 43.75 95 PRO A C 1
ATOM 701 O O . PRO A 1 95 ? 4.602 24.043 -13.432 1.00 43.75 95 PRO A O 1
ATOM 704 N N . ALA A 1 96 ? 2.881 23.211 -12.238 1.00 52.09 96 ALA A N 1
ATOM 705 C CA . ALA A 1 96 ? 2.566 24.460 -11.567 1.00 52.09 96 ALA A CA 1
ATOM 706 C C . ALA A 1 96 ? 3.793 24.869 -10.741 1.00 52.09 96 ALA A C 1
ATOM 708 O O . ALA A 1 96 ? 4.162 24.208 -9.769 1.00 52.09 96 ALA A O 1
ATOM 709 N N . THR A 1 97 ? 4.469 25.936 -11.163 1.00 51.03 97 THR A N 1
ATOM 710 C CA . THR A 1 97 ? 5.599 26.511 -10.437 1.00 51.03 97 THR A CA 1
ATOM 711 C C . THR A 1 97 ? 5.114 26.934 -9.057 1.00 51.03 97 THR A C 1
ATOM 713 O O . THR A 1 97 ? 4.305 27.855 -8.937 1.00 51.03 97 THR A O 1
ATOM 716 N N . ARG A 1 98 ? 5.589 26.258 -8.009 1.00 49.94 98 ARG A N 1
ATOM 717 C CA . ARG A 1 98 ? 5.319 26.654 -6.625 1.00 49.94 98 ARG A CA 1
ATOM 718 C C . ARG A 1 98 ? 5.928 28.048 -6.396 1.00 49.94 98 ARG A C 1
ATOM 720 O O . ARG A 1 98 ? 7.138 28.181 -6.593 1.00 49.94 98 ARG A O 1
ATOM 727 N N . PRO A 1 99 ? 5.153 29.078 -6.011 1.00 46.28 99 PRO A N 1
ATOM 728 C CA . PRO A 1 99 ? 5.724 30.391 -5.731 1.00 46.28 99 PRO A CA 1
ATOM 729 C C . PRO A 1 99 ? 6.690 30.306 -4.541 1.00 46.28 99 PRO A C 1
ATOM 731 O O . PRO A 1 99 ? 6.465 29.546 -3.595 1.00 46.28 99 PRO A O 1
ATOM 734 N N . ALA A 1 100 ? 7.791 31.057 -4.620 1.00 42.44 100 ALA A N 1
ATOM 735 C CA . ALA A 1 100 ? 8.793 31.132 -3.562 1.00 42.44 100 ALA A CA 1
ATOM 736 C C . ALA A 1 100 ? 8.201 31.787 -2.295 1.00 42.44 100 ALA A C 1
ATOM 738 O O . ALA A 1 100 ? 7.447 32.755 -2.423 1.00 42.44 100 ALA A O 1
ATOM 739 N N . PRO A 1 101 ? 8.522 31.290 -1.085 1.00 54.47 101 PRO A N 1
ATOM 740 C CA . PRO A 1 101 ? 8.122 31.953 0.153 1.00 54.47 101 PRO A CA 1
ATOM 741 C C . PRO A 1 101 ? 8.871 33.287 0.311 1.00 54.47 101 PRO A C 1
ATOM 743 O O . PRO A 1 101 ? 10.049 33.376 -0.040 1.00 54.47 101 PRO A O 1
ATOM 746 N N . THR A 1 102 ? 8.158 34.309 0.793 1.00 65.50 102 THR A N 1
ATOM 747 C CA . THR A 1 102 ? 8.668 35.668 1.064 1.00 65.50 102 THR A CA 1
ATOM 748 C C . THR A 1 102 ? 9.361 35.744 2.416 1.00 65.50 102 THR A C 1
ATOM 750 O O . THR A 1 102 ? 8.907 35.028 3.336 1.00 65.50 102 THR A O 1
#

Organism: NCBI:txid1508375

Solvent-accessible surface area (backbone atoms only — not comparable to full-atom values): 6552 Å² total; per-residue (Å²): 140,70,92,82,84,70,63,73,65,65,74,49,47,66,38,49,61,73,67,69,50,55,75,67,58,46,49,54,51,51,58,48,49,74,74,34,69,68,56,42,54,53,46,56,59,50,42,57,56,39,56,57,56,70,69,56,60,69,72,76,59,66,60,64,88,58,82,45,70,73,73,70,50,60,79,57,68,69,55,54,50,54,51,32,63,73,69,68,49,71,80,79,73,72,84,80,77,76,79,80,86,131